Protein AF-A0A923SC23-F1 (afdb_monomer_lite)

Structure (mmCIF, N/CA/C/O backbone):
data_AF-A0A923SC23-F1
#
_entry.id   AF-A0A923SC23-F1
#
loop_
_atom_site.group_PDB
_atom_site.id
_atom_site.type_symbol
_atom_site.label_atom_id
_atom_site.label_alt_id
_atom_site.label_comp_id
_atom_site.label_asym_id
_atom_site.label_entity_id
_atom_site.label_seq_id
_atom_site.pdbx_PDB_ins_code
_atom_site.Cartn_x
_atom_site.Cartn_y
_atom_site.Cartn_z
_atom_site.occupancy
_atom_site.B_iso_or_equiv
_atom_site.auth_seq_id
_atom_site.auth_comp_id
_atom_site.auth_asym_id
_atom_site.auth_atom_id
_atom_site.pdbx_PDB_model_num
ATOM 1 N N . MET A 1 1 ? -17.116 -20.445 31.356 1.00 39.38 1 MET A N 1
ATOM 2 C CA . MET A 1 1 ? -16.339 -20.579 30.108 1.00 39.38 1 MET A CA 1
ATOM 3 C C . MET A 1 1 ? -15.316 -19.453 30.111 1.00 39.38 1 MET A C 1
ATOM 5 O O . MET A 1 1 ? -15.669 -18.319 29.827 1.00 39.38 1 MET A O 1
ATOM 9 N N . LYS A 1 2 ? -14.109 -19.721 30.611 1.00 44.47 2 LYS A N 1
ATOM 10 C CA . LYS A 1 2 ? -12.986 -18.777 30.634 1.00 44.47 2 LYS A CA 1
ATOM 11 C C . LYS A 1 2 ? -11.961 -19.378 29.688 1.00 44.47 2 LYS A C 1
ATOM 13 O O . LYS A 1 2 ? -11.319 -20.339 30.087 1.00 44.47 2 LYS A O 1
ATOM 18 N N . GLU A 1 3 ? -11.887 -18.889 28.454 1.00 44.31 3 GLU A N 1
ATOM 19 C CA . GLU A 1 3 ? -10.803 -19.279 27.556 1.00 44.31 3 GLU A CA 1
ATOM 20 C C . GLU A 1 3 ? -9.820 -18.121 27.440 1.00 44.31 3 GLU A C 1
ATOM 22 O O . GLU A 1 3 ? -10.081 -17.082 26.835 1.00 44.31 3 GLU A O 1
ATOM 27 N N . SER A 1 4 ? -8.707 -18.338 28.128 1.00 68.62 4 SER A N 1
ATOM 28 C CA . SER A 1 4 ? -7.480 -17.566 28.107 1.00 68.62 4 SER A CA 1
ATOM 29 C C . SER A 1 4 ? -6.639 -17.994 26.908 1.00 68.62 4 SER A C 1
ATOM 31 O O . SER A 1 4 ? -6.308 -19.174 26.807 1.00 68.62 4 SER A O 1
ATOM 33 N N . ARG A 1 5 ? -6.255 -17.040 26.050 1.00 54.44 5 ARG A N 1
ATOM 34 C CA . ARG A 1 5 ? -5.063 -17.008 25.162 1.00 54.44 5 ARG A CA 1
ATOM 35 C C . ARG A 1 5 ? -5.254 -15.780 24.245 1.00 54.44 5 ARG A C 1
ATOM 37 O O . ARG A 1 5 ? -6.306 -15.675 23.638 1.00 54.44 5 ARG A O 1
ATOM 44 N N . ILE A 1 6 ? -4.398 -14.751 24.198 1.00 50.62 6 ILE A N 1
ATOM 45 C CA . ILE A 1 6 ? -3.007 -14.707 23.707 1.00 50.62 6 ILE A CA 1
ATOM 46 C C . ILE A 1 6 ? -2.320 -13.388 24.174 1.00 50.62 6 ILE A C 1
ATOM 48 O O . ILE A 1 6 ? -2.913 -12.322 24.083 1.00 50.62 6 ILE A O 1
ATOM 52 N N . THR A 1 7 ? -1.084 -13.531 24.670 1.00 43.47 7 THR A N 1
ATOM 53 C CA . THR A 1 7 ? 0.141 -12.676 24.735 1.00 43.47 7 THR A CA 1
ATOM 54 C C . THR A 1 7 ? 0.223 -11.433 23.809 1.00 43.47 7 THR A C 1
ATOM 56 O O . THR A 1 7 ? -0.411 -11.482 22.761 1.00 43.47 7 THR A O 1
ATOM 59 N N . PRO A 1 8 ? 1.141 -10.436 23.960 1.00 49.06 8 PRO A N 1
ATOM 60 C CA . PRO A 1 8 ? 1.868 -9.826 25.087 1.00 49.06 8 PRO A CA 1
ATOM 61 C C . PRO A 1 8 ? 1.357 -8.404 25.427 1.00 49.06 8 PRO A C 1
ATOM 63 O O . PRO A 1 8 ? 1.175 -7.571 24.548 1.00 49.06 8 PRO A O 1
ATOM 66 N N . GLU A 1 9 ? 1.271 -8.088 26.718 1.00 49.09 9 GLU A N 1
ATOM 67 C CA . GLU A 1 9 ? 0.858 -6.787 27.255 1.00 49.09 9 GLU A CA 1
ATOM 68 C C . GLU A 1 9 ? 1.862 -5.662 26.927 1.00 49.09 9 GLU A C 1
ATOM 70 O O . GLU A 1 9 ? 2.693 -5.265 27.744 1.00 49.09 9 GLU A O 1
ATOM 75 N N . LYS A 1 10 ? 1.800 -5.117 25.711 1.00 52.97 10 LYS A N 1
ATOM 76 C CA . LYS A 1 10 ? 2.367 -3.801 25.404 1.00 52.97 10 LYS A CA 1
ATOM 77 C C . LYS A 1 10 ? 1.199 -2.846 25.236 1.00 52.97 10 LYS A C 1
ATOM 79 O O . LYS A 1 10 ? 0.753 -2.597 24.120 1.00 52.97 10 LYS A O 1
ATOM 84 N N . GLN A 1 11 ? 0.708 -2.326 26.359 1.00 62.25 11 GLN A N 1
ATOM 85 C CA . GLN A 1 11 ? -0.395 -1.369 26.395 1.00 62.25 11 GLN A CA 1
ATOM 86 C C . GLN A 1 11 ? -0.044 -0.137 25.548 1.00 62.25 11 GLN A C 1
ATOM 88 O O . GLN A 1 11 ? 0.655 0.777 25.984 1.00 62.25 11 GLN A O 1
ATOM 93 N N . ASN A 1 12 ? -0.506 -0.120 24.300 1.00 73.62 12 ASN A N 1
ATOM 94 C CA . ASN A 1 12 ? -0.416 1.056 23.454 1.00 73.62 12 ASN A CA 1
ATOM 95 C C . ASN A 1 12 ? -1.614 1.933 23.817 1.00 73.62 12 ASN A C 1
ATOM 97 O O . ASN A 1 12 ? -2.763 1.517 23.686 1.00 73.62 12 ASN A O 1
ATOM 101 N N . LEU A 1 13 ? -1.365 3.136 24.320 1.00 85.38 13 LEU A N 1
ATOM 102 C CA . LEU A 1 13 ? -2.436 4.087 24.597 1.00 85.38 13 LEU A CA 1
ATOM 103 C C . LEU A 1 13 ? -2.852 4.777 23.302 1.00 85.38 13 LEU A C 1
ATOM 105 O O . LEU A 1 13 ? -2.017 5.092 22.449 1.00 85.38 13 LEU A O 1
ATOM 109 N N . CYS A 1 14 ? -4.146 5.056 23.156 1.00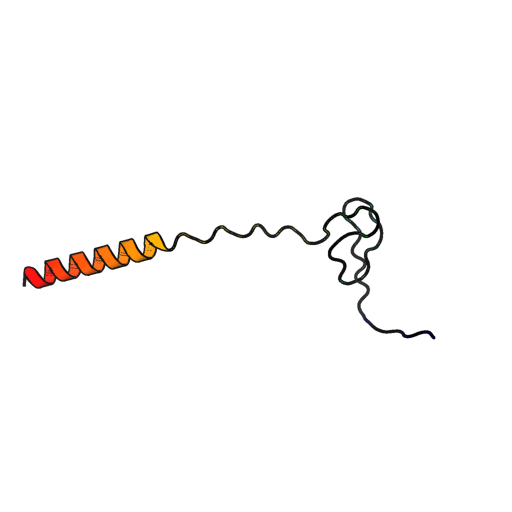 87.81 14 CYS A N 1
ATOM 110 C CA . CYS A 1 14 ? -4.607 5.864 22.036 1.00 87.81 14 CYS A CA 1
ATOM 111 C C . CYS A 1 14 ? -3.952 7.261 22.079 1.00 87.81 14 CYS A C 1
ATOM 113 O O . CYS A 1 14 ? -4.031 7.928 23.112 1.00 87.81 14 CYS A O 1
ATOM 115 N N . PRO A 1 15 ? -3.384 7.771 20.969 1.00 82.75 15 PRO A N 1
ATOM 116 C CA . PRO A 1 15 ? -2.742 9.088 20.949 1.00 82.75 15 PRO A CA 1
ATOM 117 C C . PRO A 1 15 ? -3.718 10.253 21.182 1.00 82.75 15 PRO A C 1
ATOM 119 O O . PRO A 1 15 ? -3.279 11.360 21.474 1.00 82.75 15 PRO A O 1
ATOM 122 N N . LEU A 1 16 ? -5.028 10.018 21.040 1.00 87.44 16 LEU A N 1
ATOM 123 C CA . LEU A 1 16 ? -6.061 11.039 21.212 1.00 87.44 16 LEU A CA 1
ATOM 124 C C . LEU A 1 16 ? -6.726 10.964 22.593 1.00 87.44 16 LEU A C 1
ATOM 126 O O . LEU A 1 16 ? -6.664 11.920 23.355 1.00 87.44 16 LEU A O 1
ATOM 130 N N . CYS A 1 17 ? -7.356 9.833 22.923 1.00 89.88 17 CYS A N 1
ATOM 131 C CA . CYS A 1 17 ? -8.133 9.682 24.161 1.00 89.88 17 CYS A CA 1
ATOM 132 C C . CYS A 1 17 ? -7.372 8.997 25.303 1.00 89.88 17 CYS A C 1
ATOM 134 O O . CYS A 1 17 ? -7.908 8.893 26.400 1.00 89.88 17 CYS A O 1
ATOM 136 N N . ARG A 1 18 ? -6.145 8.514 25.055 1.00 87.31 18 ARG A N 1
ATOM 137 C CA . ARG A 1 18 ? -5.286 7.818 26.032 1.00 87.31 18 ARG A CA 1
ATOM 138 C C . ARG A 1 18 ? -5.902 6.575 26.683 1.00 87.31 18 ARG A C 1
ATOM 140 O O . ARG A 1 18 ? -5.376 6.088 27.674 1.00 87.31 18 ARG A O 1
ATOM 147 N N . VAL A 1 19 ? -6.975 6.032 26.112 1.00 88.19 19 VAL A N 1
ATOM 148 C CA . VAL A 1 19 ? -7.559 4.761 26.556 1.00 88.19 19 VAL A CA 1
ATOM 149 C C . VAL A 1 19 ? -6.635 3.608 26.135 1.00 88.19 19 VAL A C 1
ATOM 151 O O . VAL A 1 19 ? -6.078 3.677 25.028 1.00 88.19 19 VAL A O 1
ATOM 154 N N . PRO A 1 20 ? -6.449 2.571 26.979 1.00 86.75 20 PRO A N 1
ATOM 155 C CA . PRO A 1 20 ? -5.722 1.364 26.602 1.00 86.75 20 PRO A CA 1
ATOM 156 C C . PRO A 1 20 ? -6.347 0.714 25.370 1.00 86.75 20 PRO A C 1
ATOM 158 O O . PRO A 1 20 ? -7.565 0.552 25.274 1.00 86.75 20 PRO A O 1
ATOM 161 N N . LEU A 1 21 ? -5.500 0.370 24.406 1.00 85.88 21 LEU A N 1
ATOM 162 C CA . LEU A 1 21 ? 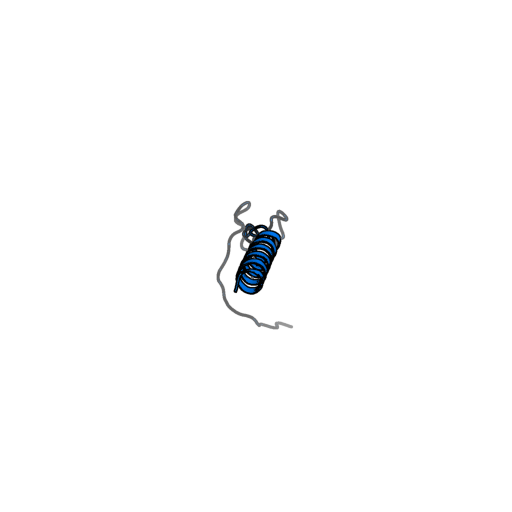-5.919 -0.304 23.189 1.00 85.88 21 LEU A CA 1
ATOM 163 C C . LEU A 1 21 ? -5.707 -1.809 23.335 1.00 85.88 21 LEU A C 1
ATOM 165 O O . LEU A 1 21 ? -4.663 -2.212 23.853 1.00 85.88 21 LEU A O 1
ATOM 169 N N . PRO A 1 22 ? -6.659 -2.631 22.862 1.00 81.75 22 PRO A N 1
ATOM 170 C CA . PRO A 1 22 ? -6.458 -4.067 22.818 1.00 81.75 22 PRO A CA 1
ATOM 171 C C . PRO A 1 22 ? -5.334 -4.417 21.836 1.00 81.75 22 PRO A C 1
ATOM 173 O O . PRO A 1 22 ? -5.089 -3.696 20.859 1.00 81.75 22 PRO A O 1
ATOM 176 N N . ASP A 1 23 ? -4.657 -5.533 22.088 1.00 78.25 23 ASP A N 1
ATOM 177 C CA . ASP A 1 23 ? -3.578 -6.005 21.227 1.00 78.25 23 ASP A CA 1
ATOM 178 C C . ASP A 1 23 ? -4.074 -6.236 19.793 1.00 78.25 23 ASP A C 1
ATOM 180 O O . ASP A 1 23 ? -5.144 -6.794 19.548 1.00 78.25 23 ASP A O 1
ATOM 184 N N . GLY A 1 24 ? -3.308 -5.742 18.819 1.00 76.00 24 GLY A N 1
ATOM 185 C CA . GLY A 1 24 ? -3.666 -5.829 17.400 1.00 76.00 24 GLY A CA 1
ATOM 186 C C . GLY A 1 24 ? -4.737 -4.837 16.920 1.00 76.00 24 GLY A C 1
ATOM 187 O O . GLY A 1 24 ? -5.142 -4.906 15.757 1.00 76.00 24 GLY A O 1
ATOM 188 N N . ALA A 1 25 ? -5.182 -3.884 17.749 1.00 81.00 25 ALA A N 1
ATOM 189 C CA . ALA A 1 25 ? -6.136 -2.862 17.322 1.00 81.00 25 ALA A CA 1
ATOM 190 C C . ALA A 1 25 ? -5.579 -1.977 16.191 1.00 81.00 25 ALA A C 1
ATOM 192 O O . ALA A 1 25 ? -4.566 -1.293 16.341 1.00 81.00 25 ALA A O 1
ATOM 193 N N . SER A 1 26 ? -6.286 -1.933 15.057 1.00 83.12 26 SER A N 1
ATOM 194 C CA . SER A 1 26 ? -5.985 -0.986 13.967 1.00 83.12 26 SER A CA 1
ATOM 195 C C . SER A 1 26 ? -6.609 0.396 14.204 1.00 83.12 26 SER A C 1
ATOM 197 O O . SER A 1 26 ? -6.055 1.414 13.779 1.00 83.12 26 SER A O 1
ATOM 199 N N . PHE A 1 27 ? -7.732 0.436 14.929 1.00 87.62 27 PHE A N 1
ATOM 200 C CA . PHE A 1 27 ? -8.492 1.640 15.263 1.00 87.62 27 PHE A CA 1
ATOM 201 C C . PHE A 1 27 ? -8.880 1.647 16.744 1.00 87.62 27 PHE A C 1
ATOM 203 O O . PHE A 1 27 ? -9.031 0.592 17.358 1.00 87.62 27 PHE A O 1
ATOM 210 N N . CYS 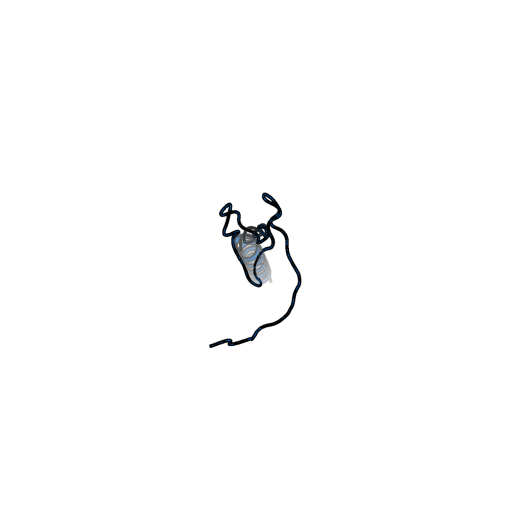A 1 28 ? -9.050 2.833 17.326 1.00 89.88 28 CYS A N 1
ATOM 211 C CA . CYS A 1 28 ? -9.520 2.977 18.699 1.00 89.88 28 CYS A CA 1
ATOM 212 C C . CYS A 1 28 ? -11.044 2.756 18.782 1.00 89.88 28 CYS A C 1
ATOM 214 O O . CYS A 1 28 ? -11.771 3.450 18.072 1.00 89.88 28 CYS A O 1
ATOM 216 N N . PRO A 1 29 ? -11.555 1.884 19.673 1.00 84.88 29 PRO A N 1
ATOM 217 C CA . PRO A 1 29 ? -12.992 1.608 19.784 1.00 84.88 29 PRO A CA 1
ATOM 218 C C . PRO A 1 29 ? -13.804 2.777 20.365 1.00 84.88 29 PRO A C 1
ATOM 220 O O . PRO A 1 29 ? -15.004 2.853 20.144 1.00 84.88 29 PRO A O 1
ATOM 223 N N . HIS A 1 30 ? -13.162 3.704 21.083 1.00 89.75 30 HIS A N 1
ATOM 224 C CA . HIS A 1 30 ? -13.850 4.842 2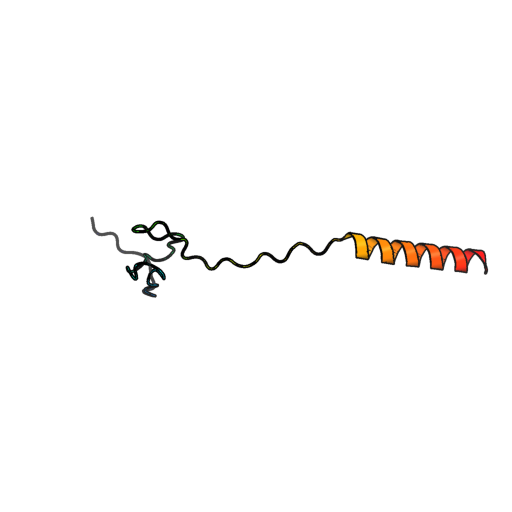1.703 1.00 89.75 30 HIS A CA 1
ATOM 225 C C . HIS A 1 30 ? -13.949 6.063 20.789 1.00 89.75 30 HIS A C 1
ATOM 227 O O . HIS A 1 30 ? -14.967 6.741 20.775 1.00 89.75 30 HIS A O 1
ATOM 233 N N . CYS A 1 31 ? -12.880 6.375 20.050 1.00 90.19 31 CYS A N 1
ATOM 234 C CA . CYS A 1 31 ? -12.798 7.598 19.243 1.00 90.19 31 CYS A CA 1
ATOM 235 C C . CYS A 1 31 ? -12.644 7.341 17.737 1.00 90.19 31 CYS A C 1
ATOM 237 O O . CYS A 1 31 ? -12.461 8.290 16.979 1.00 90.19 31 CYS A O 1
ATOM 239 N N . ALA A 1 32 ? -12.650 6.074 17.307 1.00 88.25 32 ALA A N 1
ATOM 240 C CA . ALA A 1 32 ? -12.488 5.631 15.917 1.00 88.25 32 ALA A CA 1
ATOM 241 C C . ALA A 1 32 ? -11.185 6.084 15.220 1.00 88.25 32 ALA A C 1
ATOM 243 O O . ALA A 1 32 ? -11.032 5.950 14.006 1.00 88.25 32 ALA A O 1
ATOM 244 N N . ARG A 1 33 ? -10.201 6.605 15.967 1.00 87.06 33 ARG A N 1
ATOM 245 C CA . ARG A 1 33 ? -8.916 7.051 15.411 1.00 87.06 33 ARG A CA 1
ATOM 246 C C . ARG A 1 33 ? -8.064 5.854 14.979 1.00 87.06 33 ARG A C 1
ATOM 248 O O . ARG A 1 33 ? -7.922 4.899 15.739 1.00 87.06 33 ARG A O 1
ATOM 255 N N . SER A 1 34 ? -7.433 5.942 13.806 1.00 86.06 34 SER A N 1
ATOM 256 C CA . SER A 1 34 ? -6.395 4.990 13.384 1.00 86.06 34 SER A CA 1
ATOM 257 C C . SER A 1 34 ? -5.187 5.056 14.317 1.00 86.06 34 SER A C 1
ATOM 259 O O . SER A 1 34 ? -4.659 6.139 14.577 1.00 86.06 34 SER A O 1
ATOM 261 N N . ILE A 1 35 ? -4.740 3.893 14.781 1.00 84.31 35 ILE A N 1
ATOM 262 C CA . ILE A 1 35 ? -3.559 3.734 15.645 1.00 84.31 35 ILE A CA 1
ATOM 263 C C . ILE A 1 35 ? -2.318 3.475 14.792 1.00 84.31 35 ILE A C 1
ATOM 265 O O . ILE A 1 35 ? -1.200 3.815 15.177 1.00 84.31 35 ILE A O 1
ATOM 269 N N . LYS A 1 36 ? -2.511 2.905 13.597 1.00 79.50 36 LYS A N 1
ATOM 270 C CA . LYS A 1 36 ? -1.415 2.640 12.674 1.00 79.50 36 LYS A CA 1
ATOM 271 C C . LYS A 1 36 ? -0.797 3.969 12.219 1.00 79.50 36 LYS A C 1
ATOM 273 O O . LYS A 1 36 ? -1.533 4.825 11.714 1.00 79.50 36 LYS A O 1
ATOM 278 N N . PRO A 1 37 ? 0.531 4.150 12.347 1.00 72.12 37 PRO A N 1
ATOM 279 C CA . PRO A 1 37 ? 1.196 5.309 11.777 1.00 72.12 37 PRO A CA 1
ATOM 280 C C . PRO A 1 37 ? 1.007 5.286 10.261 1.00 72.12 37 PRO A C 1
ATOM 282 O O . PRO A 1 37 ? 1.208 4.256 9.609 1.00 72.12 37 PRO A O 1
ATOM 285 N N . TRP A 1 38 ? 0.612 6.421 9.688 1.00 67.12 38 TRP A N 1
ATOM 286 C CA . TRP A 1 38 ? 0.540 6.552 8.241 1.00 67.12 38 TRP A CA 1
ATOM 287 C C . TRP A 1 38 ? 1.959 6.502 7.681 1.00 67.12 38 TRP A C 1
ATOM 2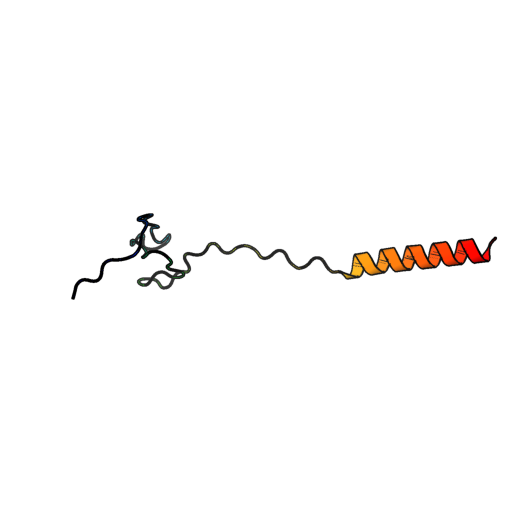89 O O . TRP A 1 38 ? 2.721 7.466 7.748 1.00 67.12 38 TRP A O 1
ATOM 299 N N . THR A 1 39 ? 2.343 5.349 7.143 1.00 73.88 39 THR A N 1
ATOM 300 C CA . THR A 1 39 ? 3.569 5.249 6.364 1.00 73.88 39 THR A CA 1
ATOM 301 C C . THR A 1 39 ? 3.311 5.990 5.062 1.00 73.88 39 THR A C 1
ATOM 303 O O . THR A 1 39 ? 2.488 5.538 4.261 1.00 73.88 39 THR A O 1
ATOM 306 N N . ARG A 1 40 ? 3.994 7.116 4.840 1.00 79.31 40 ARG A N 1
ATOM 307 C CA . ARG A 1 40 ? 3.983 7.791 3.542 1.00 79.31 40 ARG A CA 1
ATOM 308 C C . ARG A 1 40 ? 4.458 6.788 2.498 1.00 79.31 40 ARG A C 1
ATOM 310 O O . ARG A 1 40 ? 5.649 6.483 2.432 1.00 79.31 40 ARG A O 1
ATOM 317 N N . GLN A 1 41 ? 3.532 6.248 1.713 1.00 75.31 41 GLN A N 1
ATOM 318 C CA . GLN A 1 41 ? 3.886 5.415 0.575 1.00 75.31 41 GLN A CA 1
ATOM 319 C C . GLN A 1 41 ? 4.678 6.313 -0.375 1.00 75.31 41 GLN A C 1
ATOM 321 O O . GLN A 1 41 ? 4.175 7.335 -0.847 1.00 75.31 41 GLN A O 1
ATOM 326 N N . LYS A 1 42 ? 5.963 6.003 -0.571 1.00 73.31 42 LYS A N 1
ATOM 327 C CA . LYS A 1 42 ? 6.778 6.719 -1.553 1.00 73.31 42 LYS A CA 1
ATOM 328 C C . LYS A 1 42 ? 6.122 6.484 -2.907 1.00 73.31 42 LYS A C 1
ATOM 330 O O . LYS A 1 42 ? 5.875 5.335 -3.261 1.00 73.31 42 LYS A O 1
ATOM 335 N N . ALA A 1 43 ? 5.834 7.564 -3.633 1.00 79.44 43 ALA A N 1
ATOM 336 C CA . ALA A 1 43 ? 5.303 7.454 -4.982 1.00 79.44 43 ALA A CA 1
ATOM 337 C C . ALA A 1 43 ? 6.197 6.500 -5.795 1.00 79.44 43 ALA A C 1
ATOM 339 O O . ALA A 1 43 ? 7.431 6.584 -5.673 1.00 79.44 43 ALA A O 1
ATOM 340 N N . PRO A 1 44 ? 5.614 5.576 -6.580 1.00 76.50 44 PRO A N 1
ATOM 341 C CA . PRO A 1 44 ? 6.404 4.703 -7.431 1.00 76.50 44 PRO A CA 1
ATOM 342 C C . PRO A 1 44 ? 7.286 5.581 -8.320 1.00 76.50 44 PRO A C 1
ATOM 344 O O . PRO A 1 44 ? 6.806 6.506 -8.976 1.00 76.50 44 PRO A O 1
ATOM 347 N N . LYS A 1 45 ? 8.602 5.340 -8.301 1.00 76.56 45 LYS A N 1
ATOM 348 C CA . LYS A 1 45 ? 9.519 6.069 -9.182 1.00 76.56 45 LYS A CA 1
ATOM 349 C C . LYS A 1 45 ? 9.114 5.741 -10.627 1.00 76.56 45 LYS A C 1
ATOM 351 O O . LYS A 1 45 ? 9.055 4.553 -10.949 1.00 76.56 45 LYS A O 1
ATOM 356 N N . PRO A 1 46 ? 8.839 6.734 -11.491 1.00 76.25 46 PRO A N 1
ATOM 357 C CA . PRO A 1 46 ? 8.367 6.469 -12.843 1.00 76.25 46 PRO A CA 1
ATOM 358 C C . PRO A 1 46 ? 9.407 5.647 -13.612 1.00 76.25 46 PRO A C 1
ATOM 360 O O . PRO A 1 46 ? 10.561 6.056 -13.766 1.00 76.25 46 PRO A O 1
ATOM 363 N N . LEU A 1 47 ? 8.985 4.476 -14.095 1.00 77.56 47 LEU A N 1
ATOM 364 C CA . LEU A 1 47 ? 9.816 3.517 -14.834 1.00 77.56 47 LEU A CA 1
ATOM 365 C C . LEU A 1 47 ? 10.329 4.095 -16.174 1.00 77.56 47 LEU A C 1
ATOM 367 O O . LEU A 1 47 ? 11.307 3.605 -16.730 1.00 77.56 47 LEU A O 1
ATOM 371 N N . GLN A 1 48 ? 9.714 5.183 -16.652 1.00 82.69 48 GLN A N 1
ATOM 372 C CA . GLN A 1 48 ? 10.011 5.865 -17.916 1.00 82.69 48 GLN A CA 1
ATOM 373 C C . GLN A 1 48 ? 11.479 6.293 -18.063 1.00 82.69 48 GLN A C 1
ATOM 375 O O . GLN A 1 48 ? 12.041 6.173 -19.149 1.00 82.69 48 GLN A O 1
ATOM 380 N N . LYS A 1 49 ? 12.146 6.723 -16.979 1.00 79.06 49 LYS A N 1
ATOM 381 C CA . LYS A 1 49 ? 13.560 7.139 -17.057 1.00 79.06 49 LYS A CA 1
ATOM 382 C C . LYS A 1 49 ? 14.492 5.986 -17.439 1.00 79.06 49 LYS A C 1
ATOM 384 O O . LYS A 1 49 ? 15.461 6.202 -18.153 1.00 79.06 49 LYS A O 1
ATOM 389 N N . LYS A 1 50 ? 14.193 4.758 -16.997 1.00 80.94 50 LYS A N 1
ATOM 390 C CA . LYS A 1 50 ? 15.018 3.583 -17.319 1.00 80.94 50 LYS A CA 1
ATOM 391 C C . LYS A 1 50 ? 14.915 3.222 -18.800 1.00 80.94 50 LYS A C 1
ATOM 393 O O . LYS A 1 50 ? 15.936 2.979 -19.430 1.00 80.94 50 LYS A O 1
ATOM 398 N N . PHE A 1 51 ? 13.704 3.254 -19.357 1.00 90.19 51 PHE A N 1
ATOM 399 C CA . PHE A 1 51 ? 13.494 3.006 -20.784 1.00 90.19 51 PHE A CA 1
ATOM 400 C C . PHE A 1 51 ? 14.174 4.052 -21.660 1.00 90.19 51 PHE A C 1
ATOM 402 O O . PHE A 1 51 ? 14.788 3.685 -22.656 1.00 90.19 51 PHE A O 1
ATOM 409 N N . LEU A 1 52 ? 14.136 5.328 -21.261 1.00 92.38 52 LEU A N 1
ATOM 410 C CA . LEU A 1 52 ? 14.807 6.393 -22.004 1.00 92.38 52 LEU A CA 1
ATOM 411 C C . LEU A 1 52 ? 16.326 6.170 -22.090 1.00 92.38 52 LEU A C 1
ATOM 413 O O . LEU A 1 52 ? 16.902 6.319 -23.163 1.00 92.38 52 LEU A O 1
ATOM 417 N N . HIS A 1 53 ? 16.972 5.769 -20.990 1.00 91.75 53 HIS A N 1
ATOM 418 C CA . HIS A 1 53 ? 18.408 5.468 -20.995 1.00 91.75 53 HIS A CA 1
ATOM 419 C C . HIS A 1 53 ? 18.755 4.257 -21.867 1.00 91.75 53 HIS A C 1
ATOM 421 O O . HIS A 1 53 ? 19.731 4.309 -22.609 1.00 91.75 53 HIS A O 1
ATOM 427 N N . ILE A 1 54 ? 17.956 3.187 -21.808 1.00 94.44 54 ILE A N 1
ATOM 428 C CA . ILE A 1 54 ? 18.173 1.995 -22.641 1.00 94.44 54 ILE A CA 1
ATOM 429 C C . ILE A 1 54 ? 18.010 2.350 -24.121 1.00 94.44 54 ILE A C 1
ATOM 431 O O . ILE A 1 54 ? 18.873 2.004 -24.921 1.00 94.44 54 ILE A O 1
ATOM 435 N N . ALA A 1 55 ? 16.955 3.088 -24.478 1.00 94.56 55 ALA A N 1
ATOM 436 C CA . ALA A 1 55 ? 16.735 3.541 -25.848 1.00 94.56 55 ALA A CA 1
ATOM 437 C C . ALA A 1 55 ? 17.908 4.393 -26.354 1.00 94.56 55 ALA A C 1
ATOM 439 O O . ALA A 1 55 ? 18.424 4.133 -27.434 1.00 94.56 55 ALA A O 1
ATOM 440 N N . ALA A 1 56 ? 18.389 5.348 -25.551 1.00 95.69 56 ALA A N 1
ATOM 441 C CA . ALA A 1 56 ? 19.538 6.176 -25.913 1.00 95.69 56 ALA A CA 1
ATOM 442 C C . ALA A 1 56 ? 20.818 5.351 -26.149 1.00 95.69 56 ALA A C 1
ATOM 444 O O . ALA A 1 56 ? 21.534 5.602 -27.116 1.00 95.69 56 ALA A O 1
ATOM 445 N N . LEU A 1 57 ? 21.090 4.350 -25.302 1.00 96.44 57 LEU A N 1
ATOM 446 C CA . LEU A 1 57 ? 22.243 3.458 -25.461 1.00 96.44 57 LEU A CA 1
ATOM 447 C C . LEU A 1 57 ? 22.136 2.593 -26.719 1.00 96.44 57 LEU A C 1
ATOM 449 O O . LEU A 1 57 ? 23.110 2.479 -27.456 1.00 96.44 57 LEU A O 1
ATOM 453 N N . VAL A 1 58 ? 20.962 2.016 -26.988 1.00 96.88 58 VAL A N 1
ATOM 454 C CA . VAL A 1 58 ? 20.724 1.213 -28.199 1.00 96.88 58 VAL A CA 1
ATOM 455 C C . VAL A 1 58 ? 20.910 2.065 -29.453 1.00 96.88 58 VAL A C 1
ATOM 457 O O . VAL A 1 58 ? 21.595 1.636 -30.378 1.00 96.88 58 VAL A O 1
ATOM 460 N N . THR A 1 59 ? 20.376 3.289 -29.466 1.00 96.25 59 THR A N 1
ATOM 461 C CA . THR A 1 59 ? 20.567 4.220 -30.584 1.00 96.25 59 THR A CA 1
ATOM 462 C C . THR A 1 59 ? 22.042 4.570 -30.775 1.00 96.25 59 THR A C 1
ATOM 464 O O . THR A 1 59 ? 22.532 4.532 -31.899 1.00 96.25 59 THR A O 1
ATOM 467 N N . ALA A 1 60 ? 22.778 4.860 -29.697 1.00 96.81 60 ALA A N 1
ATOM 468 C CA . ALA A 1 60 ? 24.206 5.167 -29.784 1.00 96.81 60 ALA A CA 1
ATOM 469 C C . ALA A 1 60 ? 25.024 3.985 -30.332 1.00 96.81 60 ALA A C 1
ATOM 471 O O . ALA A 1 60 ? 25.853 4.174 -31.219 1.00 96.81 60 ALA A O 1
ATOM 472 N N . LEU A 1 61 ? 24.763 2.764 -29.854 1.00 96.94 61 LEU A N 1
ATOM 473 C CA . LEU A 1 61 ? 25.431 1.553 -30.340 1.00 96.94 61 LEU A CA 1
ATOM 474 C C . LEU A 1 61 ? 25.112 1.269 -31.812 1.00 96.94 61 LEU A C 1
ATOM 476 O O . LEU A 1 61 ? 26.014 0.907 -32.563 1.00 96.94 61 LEU A O 1
ATOM 480 N N . ALA A 1 62 ? 23.862 1.471 -32.235 1.00 96.81 62 ALA A N 1
ATOM 481 C CA . ALA A 1 62 ? 23.463 1.315 -33.632 1.00 96.81 62 ALA A CA 1
ATOM 482 C C . ALA A 1 62 ? 24.189 2.314 -34.548 1.00 96.81 62 ALA A C 1
ATOM 484 O O . ALA A 1 62 ? 24.679 1.926 -35.605 1.00 96.81 62 ALA A O 1
ATOM 485 N N . VAL A 1 63 ? 24.316 3.576 -34.119 1.00 96.94 63 VAL A N 1
ATOM 486 C CA . VAL A 1 63 ? 25.073 4.601 -34.856 1.00 96.94 63 VAL A CA 1
ATOM 487 C C . VAL A 1 63 ? 26.551 4.220 -34.961 1.00 96.94 63 VAL A C 1
ATOM 489 O O . VAL A 1 63 ? 27.119 4.288 -36.048 1.00 96.94 63 VAL A O 1
ATOM 492 N N . ILE A 1 64 ? 27.171 3.767 -33.868 1.00 96.06 64 ILE A N 1
ATOM 493 C CA . ILE A 1 64 ? 28.576 3.330 -33.882 1.00 96.06 64 ILE A CA 1
ATOM 494 C C . ILE A 1 64 ? 28.767 2.155 -34.853 1.00 96.06 64 ILE A C 1
ATOM 496 O O . ILE A 1 64 ? 29.661 2.202 -35.693 1.00 96.06 64 ILE A O 1
ATOM 500 N N . ALA A 1 65 ? 27.892 1.147 -34.799 1.00 91.69 65 ALA A N 1
ATOM 501 C CA . ALA A 1 65 ? 27.945 -0.005 -35.698 1.00 91.69 65 ALA A CA 1
ATOM 502 C C . ALA A 1 65 ? 27.761 0.375 -37.177 1.00 91.69 65 ALA A C 1
ATOM 504 O O . ALA A 1 65 ? 28.332 -0.278 -38.038 1.00 91.69 65 ALA A O 1
ATOM 505 N N . SER A 1 66 ? 26.999 1.430 -37.484 1.00 89.00 66 SER A N 1
ATOM 506 C CA . SER A 1 66 ? 26.851 1.922 -38.862 1.00 89.00 66 SER A CA 1
ATOM 507 C C . SER A 1 66 ? 28.051 2.724 -39.386 1.00 89.00 66 SER A C 1
ATOM 509 O O . SER A 1 66 ? 28.149 2.945 -40.589 1.00 89.00 66 SER A O 1
ATOM 511 N N . CYS A 1 67 ? 28.953 3.163 -38.502 1.00 83.38 67 CYS A N 1
ATOM 512 C CA . CYS A 1 67 ? 30.145 3.946 -38.842 1.00 83.38 67 CYS A CA 1
ATOM 513 C C . CYS A 1 67 ? 31.442 3.114 -38.872 1.00 83.38 67 CYS A C 1
ATOM 515 O O . CYS A 1 67 ? 32.508 3.694 -39.081 1.00 83.38 67 CYS A O 1
ATOM 517 N N . THR A 1 68 ? 31.366 1.801 -38.620 1.00 79.81 68 THR A N 1
ATOM 518 C CA . THR A 1 68 ? 32.514 0.874 -38.581 1.00 79.81 68 THR A CA 1
ATOM 519 C C . THR A 1 68 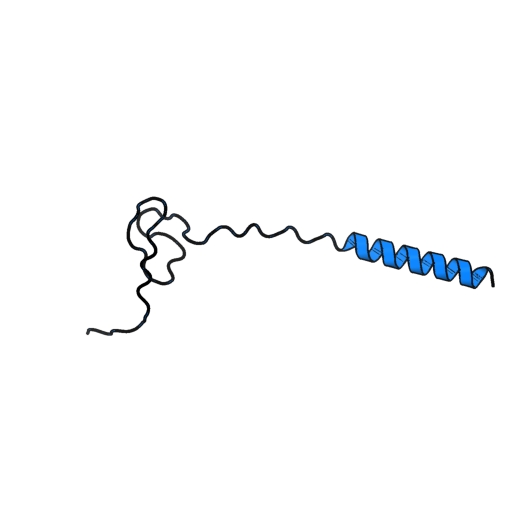? 32.444 -0.092 -39.753 1.00 79.81 68 THR A C 1
ATOM 521 O O . THR A 1 68 ? 33.509 -0.369 -40.343 1.00 79.81 68 THR A O 1
#

Secondary structure (DSSP, 8-state):
-----------PBPTTT-PBPPTT-SB-TTT--B-S-----PPPPPTHHHHHHHHHHHHHHHHHHHT-

Sequence (68 aa):
MKESRITPEKQNLCPLCRVPLPDGASFCPHCARSIKPWTRQKAPKPLQKKFLHIAALVTALAVIASCT

Radius of gyration: 27.5 Å; chains: 1; bounding box: 49×32×70 Å

Organism: NCBI:txid2763042

Foldseek 3Di:
DDDDDDDDPPQDADPPPRDTDPPPDQADPPPRHGPDPPDPDDPPDPCVVVVVVVVVVVVVVVVVVVVD

pLDDT: mean 79.81, std 14.9, range [39.38, 96.94]